Protein AF-A0A7J8MSH1-F1 (afdb_monomer_lite)

pLDDT: mean 80.05, std 15.27, range [41.25, 93.06]

Secondary structure (DSSP, 8-state):
------EEEE----TTT--S-EEEEEE--SSSSSPPEEEEE-TTT--EEEE-

Organism: NCBI:txid34289

Sequence (52 aa):
MTTKESAALIKQTCKSCGNAELEYTTRQMRSADEGQTVFLVCPKCKARDTEN

Radius of gyration: 12.27 Å; chains: 1; bounding box: 35×19×28 Å

Structure (mmCIF, N/CA/C/O backbone):
data_AF-A0A7J8MSH1-F1
#
_entry.id   AF-A0A7J8MSH1-F1
#
loop_
_atom_site.group_PDB
_atom_site.id
_atom_site.type_symbol
_atom_site.label_atom_id
_atom_site.label_alt_id
_atom_site.label_comp_id
_atom_site.label_asym_id
_atom_site.label_entity_id
_atom_site.label_seq_id
_atom_site.pdbx_PDB_ins_code
_atom_site.Cartn_x
_atom_site.Cartn_y
_atom_site.Cartn_z
_atom_site.occupancy
_atom_site.B_iso_or_equiv
_atom_site.auth_seq_id
_atom_site.auth_comp_id
_atom_site.auth_asym_id
_atom_site.auth_atom_id
_atom_site.pdbx_PDB_model_num
ATOM 1 N N . MET A 1 1 ? 25.547 -3.955 9.618 1.00 43.78 1 MET A N 1
ATOM 2 C CA . MET A 1 1 ? 24.509 -3.461 10.547 1.00 43.78 1 MET A CA 1
ATOM 3 C C . MET A 1 1 ? 23.248 -3.210 9.722 1.00 43.78 1 MET A C 1
ATOM 5 O O . MET A 1 1 ? 23.315 -2.409 8.808 1.00 43.78 1 MET A O 1
ATOM 9 N N . THR A 1 2 ? 22.190 -3.993 9.971 1.00 42.28 2 THR A N 1
ATOM 10 C CA . THR A 1 2 ? 20.807 -3.932 9.434 1.00 42.28 2 THR A CA 1
ATOM 11 C C . THR A 1 2 ? 20.610 -3.532 7.964 1.00 42.28 2 THR A C 1
ATOM 13 O O . THR A 1 2 ? 20.288 -2.389 7.661 1.00 42.28 2 THR A O 1
ATOM 16 N N . THR A 1 3 ? 20.662 -4.508 7.056 1.00 41.25 3 THR A N 1
ATOM 17 C CA . THR A 1 3 ? 20.051 -4.386 5.720 1.00 41.25 3 THR A CA 1
ATOM 18 C C . THR A 1 3 ? 18.701 -5.096 5.776 1.00 41.25 3 THR A C 1
ATOM 20 O O . THR A 1 3 ? 18.607 -6.292 5.526 1.00 41.25 3 THR A O 1
ATOM 23 N N . LYS A 1 4 ? 17.665 -4.391 6.245 1.00 48.53 4 LYS A N 1
ATOM 24 C CA . LYS A 1 4 ? 16.295 -4.920 6.281 1.00 48.53 4 LYS A CA 1
ATOM 25 C C . LYS A 1 4 ? 15.744 -4.935 4.854 1.00 48.53 4 LYS A C 1
ATOM 27 O O . LYS A 1 4 ? 15.613 -3.878 4.235 1.00 48.53 4 LYS A O 1
ATOM 32 N N . GLU A 1 5 ? 15.435 -6.128 4.357 1.00 59.00 5 GLU A N 1
ATOM 33 C CA . GLU A 1 5 ? 14.631 -6.351 3.152 1.00 59.00 5 GLU A CA 1
ATOM 34 C C . GLU A 1 5 ? 13.384 -5.451 3.212 1.00 59.00 5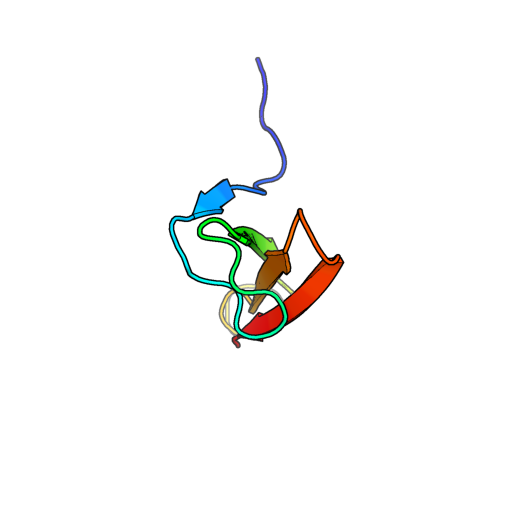 GLU A C 1
ATOM 36 O O . GLU A 1 5 ? 12.650 -5.437 4.202 1.00 59.00 5 GLU A O 1
ATOM 41 N N . SER A 1 6 ? 13.265 -4.562 2.226 1.00 64.69 6 SER A N 1
ATOM 42 C CA . SER A 1 6 ? 12.743 -3.207 2.417 1.00 64.69 6 SER A CA 1
ATOM 43 C C . SER A 1 6 ? 11.216 -3.128 2.391 1.00 64.69 6 SER A C 1
ATOM 45 O O . SER A 1 6 ? 10.619 -2.763 1.381 1.00 64.69 6 SER A O 1
ATOM 47 N N . ALA A 1 7 ? 10.596 -3.435 3.527 1.00 75.69 7 ALA A N 1
ATOM 48 C CA . ALA A 1 7 ? 9.260 -2.957 3.856 1.00 75.69 7 ALA A CA 1
ATOM 49 C C . ALA A 1 7 ? 9.369 -1.555 4.496 1.00 75.69 7 ALA A C 1
ATOM 51 O O . ALA A 1 7 ? 10.005 -1.393 5.541 1.00 75.69 7 ALA A O 1
ATOM 52 N N . ALA A 1 8 ? 8.788 -0.534 3.865 1.00 88.00 8 ALA A N 1
ATOM 53 C CA . ALA A 1 8 ? 8.780 0.859 4.308 1.00 88.00 8 ALA A CA 1
ATOM 54 C C . ALA A 1 8 ? 7.346 1.325 4.595 1.00 88.00 8 ALA A C 1
ATOM 56 O O . ALA A 1 8 ? 6.450 1.092 3.798 1.00 88.00 8 ALA A O 1
ATOM 57 N N . LEU A 1 9 ? 7.102 2.011 5.712 1.00 90.06 9 LEU A N 1
ATOM 58 C CA . LEU A 1 9 ? 5.780 2.582 5.992 1.00 90.06 9 LEU A CA 1
ATOM 59 C C . LEU A 1 9 ? 5.607 3.906 5.236 1.00 90.06 9 LEU A C 1
ATOM 61 O O . LEU A 1 9 ? 6.412 4.824 5.392 1.00 90.06 9 LEU A O 1
ATOM 65 N N . ILE A 1 10 ? 4.552 4.009 4.430 1.00 90.38 10 ILE A N 1
ATOM 66 C CA . ILE A 1 10 ? 4.179 5.202 3.666 1.00 90.38 10 ILE A CA 1
ATOM 67 C C . ILE A 1 10 ? 2.872 5.800 4.197 1.00 90.38 10 ILE A C 1
ATOM 69 O O . ILE A 1 10 ? 1.979 5.078 4.642 1.00 90.38 10 ILE A O 1
ATOM 73 N N . LYS A 1 11 ? 2.730 7.128 4.111 1.00 91.31 11 LYS A N 1
ATOM 74 C CA . LYS A 1 11 ? 1.517 7.868 4.506 1.00 91.31 11 LYS A CA 1
ATOM 75 C C . LYS A 1 11 ? 0.441 7.796 3.423 1.00 91.31 11 LYS A C 1
ATOM 77 O O . LYS A 1 11 ? 0.117 8.799 2.791 1.00 91.31 11 LYS A O 1
ATOM 82 N N . GLN A 1 12 ? -0.068 6.599 3.173 1.00 89.44 12 GLN A N 1
ATOM 83 C CA . GLN A 1 12 ? -1.136 6.370 2.211 1.00 89.44 12 GLN A CA 1
ATOM 84 C C . GLN A 1 12 ? -2.364 5.803 2.923 1.00 89.44 12 GLN A C 1
ATOM 86 O O . GLN A 1 12 ? -2.260 4.887 3.740 1.00 89.44 12 GLN A O 1
ATOM 91 N N . THR A 1 13 ? -3.538 6.340 2.590 1.00 91.50 13 THR A N 1
ATOM 92 C CA . THR A 1 13 ? -4.797 5.909 3.194 1.00 91.50 13 THR A CA 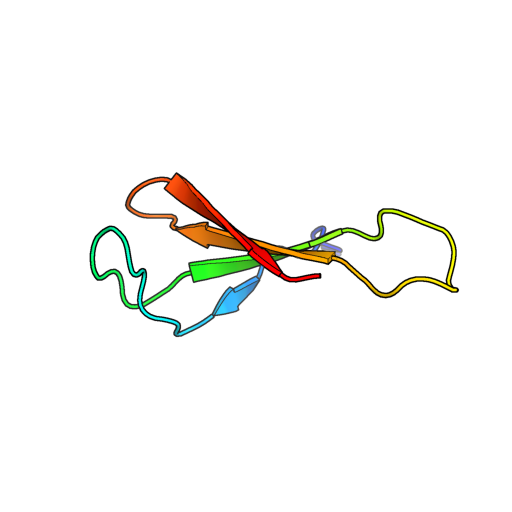1
ATOM 93 C C . THR A 1 13 ? -5.255 4.567 2.621 1.00 91.50 13 THR A C 1
ATOM 95 O O . THR A 1 13 ? -5.448 4.428 1.414 1.00 91.50 13 THR A O 1
ATOM 98 N N . CYS A 1 14 ? -5.470 3.568 3.478 1.00 91.94 14 CYS A N 1
ATOM 99 C CA . CYS A 1 14 ? -6.000 2.269 3.078 1.00 91.94 14 CYS A CA 1
ATOM 100 C C . CYS A 1 14 ? -7.444 2.397 2.589 1.0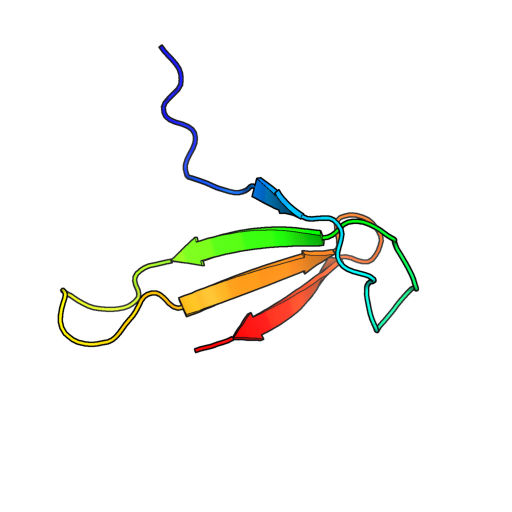0 91.94 14 CYS A C 1
ATOM 102 O O . CYS A 1 14 ? -8.328 2.776 3.354 1.00 91.94 14 CYS A O 1
ATOM 104 N N . LYS A 1 15 ? -7.704 1.992 1.342 1.00 88.00 15 LYS A N 1
ATOM 105 C CA . LYS A 1 15 ? -9.053 2.012 0.754 1.00 88.00 15 LYS A CA 1
ATOM 106 C C . LYS A 1 15 ? -10.023 1.014 1.399 1.00 88.00 15 LYS A C 1
ATOM 108 O O . LYS A 1 15 ? -11.227 1.203 1.299 1.00 88.00 15 LYS A O 1
ATOM 113 N N . SER A 1 16 ? -9.516 -0.025 2.071 1.00 91.00 16 SER A N 1
ATOM 114 C CA . SER A 1 16 ? -10.356 -1.037 2.733 1.00 91.00 16 SER A CA 1
ATOM 115 C C . SER A 1 16 ? -10.821 -0.637 4.137 1.00 91.00 16 SER A C 1
ATOM 117 O O . SER A 1 16 ? -11.950 -0.933 4.506 1.00 91.00 16 SER A O 1
ATOM 119 N N . CYS A 1 17 ? -9.960 -0.010 4.949 1.00 92.81 17 CYS A N 1
ATOM 120 C CA . CYS A 1 17 ? -10.269 0.282 6.360 1.00 92.81 17 CYS A CA 1
ATOM 121 C C . CYS A 1 17 ? -10.046 1.741 6.783 1.00 92.81 17 CYS A C 1
ATOM 123 O O . CYS A 1 17 ? -10.3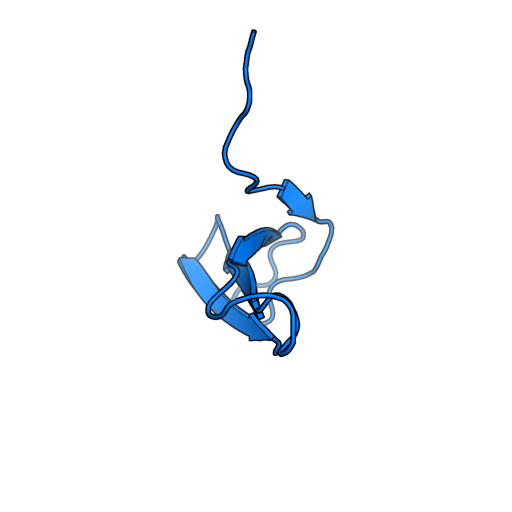76 2.095 7.911 1.00 92.81 17 CYS A O 1
ATOM 125 N N . GLY A 1 18 ? -9.462 2.577 5.921 1.00 92.38 18 GLY A N 1
ATOM 126 C CA . GLY A 1 18 ? -9.187 3.986 6.208 1.00 92.38 18 GLY A CA 1
ATOM 127 C C .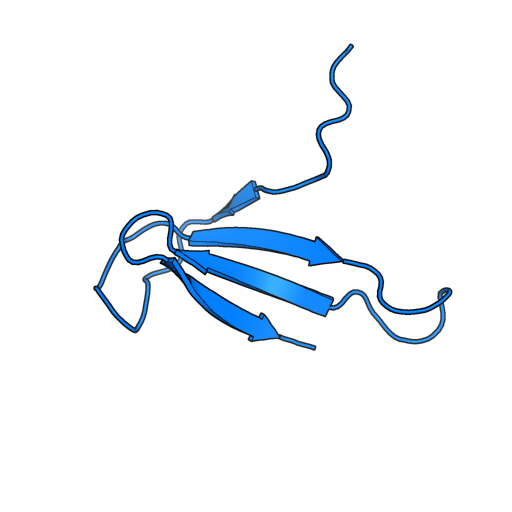 GLY A 1 18 ? -7.910 4.266 7.009 1.00 92.38 18 GLY A C 1
ATOM 128 O O . GLY A 1 18 ? -7.726 5.393 7.457 1.00 92.38 18 GLY A O 1
ATOM 129 N N . ASN A 1 19 ? -7.016 3.289 7.217 1.00 92.62 19 ASN A N 1
ATOM 130 C CA . ASN A 1 19 ? -5.758 3.536 7.938 1.00 92.62 19 ASN A CA 1
ATOM 131 C C . ASN A 1 19 ? -4.883 4.563 7.212 1.00 92.62 19 ASN A C 1
ATOM 133 O O . ASN A 1 19 ? -4.754 4.460 6.003 1.00 92.62 19 ASN A O 1
ATOM 137 N N . ALA A 1 20 ? -4.232 5.483 7.924 1.00 92.81 20 ALA A N 1
ATOM 138 C CA . ALA A 1 20 ? -3.416 6.542 7.315 1.00 92.81 20 ALA A CA 1
ATOM 139 C C . ALA A 1 20 ? -2.032 6.077 6.813 1.00 92.81 20 ALA A C 1
ATOM 141 O O . ALA A 1 20 ? -1.347 6.831 6.121 1.00 92.81 20 ALA A O 1
ATOM 142 N N . GLU A 1 21 ? -1.622 4.860 7.178 1.00 91.94 21 GLU A N 1
ATOM 143 C CA . GLU A 1 21 ? -0.308 4.299 6.869 1.00 91.94 21 GLU A CA 1
ATOM 144 C C . GLU A 1 21 ? -0.429 2.924 6.197 1.00 91.94 21 GLU A C 1
ATOM 146 O O . GLU A 1 21 ? -1.272 2.092 6.560 1.00 91.94 21 GLU A O 1
ATOM 151 N N . LEU A 1 22 ? 0.439 2.669 5.225 1.00 92.25 22 LEU A N 1
ATOM 152 C CA . LEU A 1 22 ? 0.522 1.416 4.478 1.00 92.25 22 LEU A CA 1
ATOM 153 C C . LEU A 1 22 ? 1.979 0.969 4.399 1.00 92.25 22 LEU A C 1
ATOM 155 O O . LEU A 1 22 ? 2.888 1.788 4.342 1.00 92.25 22 LEU A O 1
ATOM 159 N N . GLU A 1 23 ? 2.204 -0.334 4.407 1.00 92.06 23 GLU A N 1
ATOM 160 C CA . GLU A 1 23 ? 3.520 -0.945 4.303 1.00 92.06 23 GLU A CA 1
ATOM 161 C C . GLU A 1 23 ? 3.838 -1.195 2.826 1.00 92.06 23 GLU A C 1
ATOM 163 O O . GLU A 1 23 ? 3.220 -2.018 2.160 1.00 92.06 23 GLU A O 1
ATOM 168 N N . TYR A 1 24 ? 4.776 -0.426 2.300 1.00 89.94 24 TYR A N 1
ATOM 169 C CA . TYR A 1 24 ? 5.307 -0.512 0.952 1.00 89.94 24 TYR A CA 1
ATOM 170 C C . TYR A 1 24 ? 6.444 -1.528 0.914 1.00 89.94 24 TYR A C 1
ATOM 172 O O . TYR A 1 24 ? 7.438 -1.379 1.615 1.00 89.94 24 TYR A O 1
ATOM 180 N N . THR A 1 25 ? 6.329 -2.545 0.077 1.00 87.81 25 THR A N 1
ATOM 181 C CA . THR A 1 25 ? 7.366 -3.545 -0.170 1.00 87.81 25 THR A CA 1
ATOM 182 C C . THR A 1 25 ? 7.574 -3.652 -1.664 1.00 87.81 25 THR A C 1
ATOM 184 O O . THR A 1 25 ? 6.620 -3.851 -2.399 1.00 87.81 25 THR A O 1
ATOM 187 N N . THR A 1 26 ? 8.811 -3.581 -2.139 1.00 85.00 26 THR A N 1
ATOM 188 C CA . THR A 1 26 ? 9.107 -3.902 -3.542 1.00 85.00 26 THR A CA 1
ATOM 189 C C . THR A 1 26 ? 9.666 -5.303 -3.639 1.00 85.00 26 THR A C 1
ATOM 191 O O . THR A 1 26 ? 10.553 -5.685 -2.875 1.00 85.00 26 THR A O 1
ATOM 194 N N . ARG A 1 27 ? 9.169 -6.080 -4.601 1.00 82.69 27 ARG A N 1
ATOM 195 C CA . ARG A 1 27 ? 9.844 -7.308 -5.012 1.00 82.69 27 ARG A CA 1
ATOM 196 C C . ARG A 1 27 ? 10.131 -7.275 -6.498 1.00 82.69 27 ARG A C 1
ATOM 198 O O . ARG A 1 27 ? 9.260 -7.014 -7.319 1.00 82.69 27 ARG A O 1
ATOM 205 N N . GLN A 1 28 ? 11.381 -7.576 -6.826 1.00 72.00 28 GLN A N 1
ATOM 206 C CA . GLN A 1 28 ? 11.804 -7.811 -8.196 1.00 72.00 28 GLN A CA 1
ATOM 207 C C . GLN A 1 28 ? 11.347 -9.214 -8.586 1.00 72.00 28 GLN A C 1
ATOM 209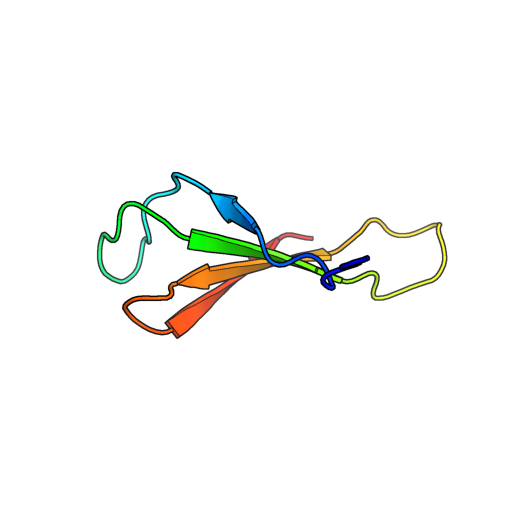 O O . GLN A 1 28 ? 11.863 -10.200 -8.064 1.00 72.00 28 GLN A O 1
ATOM 214 N N . MET A 1 29 ? 10.328 -9.303 -9.441 1.00 62.91 29 MET A N 1
ATOM 215 C CA . MET A 1 29 ? 9.808 -10.589 -9.915 1.00 62.91 29 MET A CA 1
ATOM 216 C C . MET A 1 29 ? 10.625 -11.140 -11.098 1.00 62.91 29 MET A C 1
ATOM 218 O O . MET A 1 29 ? 10.586 -12.347 -11.329 1.00 62.91 29 MET A O 1
ATOM 222 N N . ARG A 1 30 ? 11.406 -10.308 -11.813 1.00 65.88 30 ARG A N 1
ATOM 223 C CA . ARG A 1 30 ? 12.293 -10.723 -12.917 1.00 65.88 30 ARG A CA 1
ATOM 224 C C . ARG A 1 30 ? 13.556 -9.863 -13.025 1.00 65.88 30 ARG A C 1
ATOM 226 O O . ARG A 1 30 ? 13.624 -8.765 -12.484 1.00 65.88 30 ARG A O 1
ATOM 233 N N . SER A 1 31 ? 14.571 -10.417 -13.691 1.00 65.69 31 SER A N 1
ATOM 234 C CA . SER A 1 31 ? 15.866 -9.773 -13.936 1.00 65.69 31 SER A CA 1
ATOM 235 C C . SER A 1 31 ? 15.682 -8.487 -14.744 1.00 65.69 31 SER A C 1
ATOM 237 O O . SER A 1 31 ? 15.169 -8.583 -15.848 1.00 65.69 31 SER A O 1
ATOM 239 N N . ALA A 1 32 ? 16.111 -7.357 -14.167 1.00 58.25 32 ALA A N 1
ATOM 240 C CA . ALA A 1 32 ? 16.402 -6.008 -14.698 1.00 58.25 32 ALA A CA 1
ATOM 241 C C . ALA A 1 32 ? 15.477 -5.318 -15.737 1.00 58.25 32 ALA A C 1
ATOM 243 O O . ALA A 1 32 ? 15.411 -4.092 -15.718 1.00 58.25 32 ALA A O 1
ATOM 244 N N . ASP A 1 33 ? 14.776 -6.042 -16.607 1.00 61.56 33 ASP A N 1
ATOM 245 C CA . ASP A 1 33 ? 14.114 -5.526 -17.815 1.00 61.56 33 ASP A CA 1
ATOM 246 C C . ASP A 1 33 ? 12.589 -5.345 -17.686 1.00 61.56 33 ASP A C 1
ATOM 248 O O . ASP A 1 33 ? 11.975 -4.671 -18.509 1.00 61.56 33 ASP A O 1
ATOM 252 N N . GLU A 1 34 ? 11.967 -5.877 -16.631 1.00 55.88 34 GLU A N 1
ATOM 253 C CA . GLU A 1 34 ? 10.590 -5.551 -16.235 1.00 55.88 34 GLU A CA 1
ATOM 254 C C . GLU A 1 34 ? 10.656 -4.989 -14.807 1.00 55.88 34 GLU A C 1
ATOM 256 O O . GLU A 1 34 ? 11.287 -5.592 -13.938 1.00 55.88 34 GLU A O 1
ATOM 261 N N . GLY A 1 35 ? 10.096 -3.796 -14.583 1.00 64.94 35 GLY A N 1
ATOM 262 C CA . GLY A 1 35 ? 10.248 -3.007 -13.354 1.00 64.94 35 GLY A CA 1
ATOM 263 C C . GLY A 1 35 ? 9.935 -3.748 -12.043 1.00 64.94 35 GLY A C 1
ATOM 264 O O . GLY A 1 35 ? 9.422 -4.864 -12.003 1.00 64.94 35 GLY A O 1
ATOM 265 N N . GLN A 1 36 ? 10.273 -3.127 -10.912 1.00 75.38 36 GLN A N 1
ATOM 266 C CA . GLN A 1 36 ? 9.980 -3.720 -9.605 1.00 75.38 36 GLN A CA 1
ATOM 267 C C . GLN A 1 36 ? 8.474 -3.673 -9.341 1.00 75.38 36 GLN A C 1
ATOM 269 O O . GLN A 1 36 ? 7.889 -2.595 -9.370 1.00 75.38 36 GLN A O 1
ATOM 274 N N . THR A 1 37 ? 7.863 -4.804 -8.992 1.00 84.75 37 THR A N 1
ATOM 275 C CA . THR A 1 37 ? 6.466 -4.812 -8.553 1.00 84.75 37 THR A CA 1
ATOM 276 C C . THR A 1 37 ? 6.378 -4.264 -7.128 1.00 84.75 37 THR A C 1
ATOM 278 O O . THR A 1 37 ? 7.089 -4.718 -6.219 1.00 84.75 37 THR A O 1
ATOM 281 N N . VAL A 1 38 ? 5.496 -3.289 -6.929 1.00 87.38 38 VAL A N 1
ATOM 282 C CA . VAL A 1 38 ? 5.215 -2.664 -5.639 1.00 87.38 38 VAL A CA 1
ATOM 283 C C . VAL A 1 38 ? 4.055 -3.392 -4.969 1.00 87.38 38 VAL A C 1
ATOM 285 O O . VAL A 1 38 ? 2.963 -3.516 -5.509 1.00 87.38 38 VAL A O 1
ATOM 288 N N . PHE A 1 39 ? 4.271 -3.835 -3.742 1.00 88.38 39 PHE A N 1
ATOM 289 C CA . PHE A 1 39 ? 3.276 -4.446 -2.877 1.00 88.38 39 PHE A CA 1
ATOM 290 C C . PHE A 1 39 ? 2.950 -3.477 -1.745 1.00 88.38 39 PHE A C 1
ATOM 292 O O . PHE A 1 39 ? 3.823 -3.078 -0.979 1.00 88.38 39 PHE A O 1
ATOM 299 N N . LEU A 1 40 ? 1.682 -3.109 -1.628 1.00 90.69 40 LEU A N 1
ATOM 300 C CA . LEU A 1 40 ? 1.154 -2.241 -0.585 1.00 90.69 40 LEU A CA 1
ATOM 301 C C . LEU A 1 40 ? 0.342 -3.094 0.387 1.00 90.69 40 LEU A C 1
ATOM 303 O O . LEU A 1 40 ? -0.637 -3.726 0.001 1.00 90.69 40 LEU A O 1
ATOM 307 N N . VAL A 1 41 ? 0.733 -3.129 1.656 1.00 91.69 41 VAL A N 1
ATOM 308 C CA . VAL A 1 41 ? 0.105 -3.976 2.673 1.00 91.69 41 VAL A CA 1
ATOM 309 C C . VAL A 1 41 ? -0.380 -3.130 3.837 1.00 91.69 41 VAL A C 1
ATOM 311 O O . VAL A 1 41 ? 0.376 -2.382 4.444 1.00 91.69 41 VAL A O 1
ATOM 314 N N . CYS A 1 42 ? -1.655 -3.238 4.199 1.00 93.06 42 CYS A N 1
ATOM 315 C CA . CYS A 1 42 ? -2.182 -2.522 5.354 1.00 93.06 42 CYS A CA 1
ATOM 316 C C . CYS A 1 42 ? -1.829 -3.236 6.662 1.00 93.06 42 CYS A C 1
ATOM 318 O O . CYS A 1 42 ? -2.327 -4.338 6.888 1.00 93.06 42 CYS A O 1
ATOM 320 N N . PRO A 1 43 ? -1.082 -2.612 7.591 1.00 90.12 43 PRO A N 1
ATOM 321 C CA . PRO A 1 43 ? -0.772 -3.244 8.873 1.00 90.12 43 PRO A CA 1
ATOM 322 C C . PRO A 1 43 ? -2.014 -3.400 9.768 1.00 90.12 43 PRO A C 1
ATOM 324 O O . PRO A 1 43 ? -2.055 -4.280 10.625 1.00 90.12 43 PRO A O 1
ATOM 327 N N . LYS A 1 44 ? -3.055 -2.578 9.557 1.00 92.06 44 LYS A N 1
ATOM 328 C CA . LYS A 1 44 ? -4.314 -2.615 10.321 1.00 92.06 44 LYS A CA 1
ATOM 329 C C . LYS A 1 44 ? -5.233 -3.766 9.917 1.00 92.06 44 LYS A C 1
ATOM 331 O O . LYS A 1 44 ? -5.670 -4.520 10.776 1.00 92.06 44 LYS A O 1
ATOM 336 N N . CYS A 1 45 ? -5.569 -3.870 8.630 1.00 92.62 45 CYS A N 1
ATOM 337 C CA . CYS A 1 45 ? -6.552 -4.844 8.135 1.00 92.62 45 CYS A CA 1
ATOM 338 C C . CYS A 1 45 ? -5.943 -5.969 7.289 1.00 92.62 45 CYS A C 1
ATOM 340 O O . CYS A 1 45 ? -6.666 -6.868 6.874 1.00 92.62 45 CYS A O 1
ATOM 342 N N . LYS A 1 46 ? -4.632 -5.928 7.022 1.00 89.94 46 LYS A N 1
ATOM 343 C CA . LYS A 1 46 ? -3.907 -6.877 6.161 1.00 89.94 46 LYS A CA 1
ATOM 344 C C . LYS A 1 46 ? -4.410 -6.941 4.712 1.00 89.94 46 LYS A C 1
ATOM 346 O O . LYS A 1 46 ? -4.140 -7.922 4.017 1.00 89.94 46 LYS A O 1
ATOM 351 N N . ALA A 1 47 ? -5.098 -5.894 4.245 1.00 91.62 47 ALA A N 1
ATOM 352 C CA . ALA A 1 47 ? -5.374 -5.696 2.823 1.00 91.62 47 ALA A CA 1
ATOM 353 C C . ALA A 1 47 ? -4.049 -5.616 2.052 1.00 91.62 47 ALA A C 1
ATOM 355 O O . ALA A 1 47 ? -3.099 -5.002 2.538 1.00 91.62 47 ALA A O 1
ATOM 356 N N . ARG A 1 48 ? -3.980 -6.281 0.897 1.00 89.81 48 ARG A N 1
ATOM 357 C CA . ARG A 1 48 ? -2.795 -6.353 0.038 1.00 89.81 48 ARG A CA 1
ATOM 358 C C . ARG A 1 48 ? -3.183 -5.855 -1.342 1.00 89.81 48 ARG A C 1
ATOM 360 O O . ARG A 1 48 ? -4.019 -6.475 -1.992 1.00 89.81 48 ARG A O 1
ATOM 367 N N . ASP A 1 49 ? -2.560 -4.770 -1.759 1.00 87.94 49 ASP A N 1
ATOM 368 C CA . ASP A 1 49 ? -2.682 -4.181 -3.082 1.00 87.94 49 ASP A CA 1
ATOM 369 C C . ASP A 1 49 ? -1.337 -4.346 -3.802 1.00 87.94 49 ASP A C 1
ATOM 371 O O . ASP A 1 49 ? -0.276 -4.397 -3.175 1.00 87.94 49 ASP A O 1
ATOM 375 N N . THR A 1 50 ? -1.356 -4.511 -5.120 1.00 85.31 50 THR A N 1
ATOM 376 C CA . THR A 1 50 ? -0.139 -4.699 -5.920 1.00 85.31 50 THR A CA 1
ATOM 377 C C . THR A 1 50 ? -0.194 -3.765 -7.114 1.00 85.31 50 THR A C 1
ATOM 379 O O . THR A 1 50 ? -1.188 -3.755 -7.836 1.00 85.31 50 THR A O 1
ATOM 382 N N . GLU A 1 51 ? 0.859 -2.978 -7.288 1.00 79.31 51 GLU A N 1
ATOM 383 C CA . GLU A 1 51 ? 1.062 -2.090 -8.425 1.00 79.31 51 GLU A CA 1
ATOM 384 C C . GLU A 1 51 ? 2.254 -2.609 -9.240 1.00 79.31 51 GLU A C 1
ATOM 386 O O . GLU A 1 51 ? 3.283 -2.979 -8.666 1.00 79.31 51 GLU A O 1
ATOM 391 N N . ASN A 1 52 ? 2.092 -2.702 -10.562 1.00 66.25 52 ASN A N 1
ATOM 392 C CA . ASN A 1 52 ? 3.107 -3.189 -11.498 1.00 66.25 52 ASN A CA 1
ATOM 393 C C . ASN A 1 52 ? 3.567 -2.071 -12.423 1.00 66.25 52 ASN A C 1
ATOM 395 O O . ASN A 1 52 ? 2.679 -1.529 -13.119 1.00 66.25 52 ASN A O 1
#

Foldseek 3Di:
DDPPQDFDKDQPADPPPGDRIWTWHWDDPDPDPDDTKIWTADPPPRDIDIDD

InterPro domains:
  IPR001222 Zinc finger, TFIIS-type [PF01096] (13-48)
  IPR001222 Zinc finger, TFIIS-type [PS51133] (10-50)
  IPR001222 Zinc finger, TFIIS-type [SM00440] (12-51)
  IPR012164 DNA-directed RNA polymerase subunit/transcription factor S [PTHR11239] (9-50)
  IPR034004 Pol I subunit A12, C-terminal zinc ribbon [cd10507] (6-52)